Protein AF-A0A0B7IXA0-F1 (afdb_monomer_lite)

Organism: NCBI:txid109232

pLDDT: mean 70.52, std 13.11, range [35.78, 89.5]

Secondary structure (DSSP, 8-state):
-HHHHHHHHHHHHHHT--THHHHHHHHHHHHHHHHHHHHHHHHHHHH-HHHHHHHHHHHHHHHHHHHHHHHHTT---HHHHHHHHHHHHHHHHHHHHHHHHHHHHH-TT-HHHHHHHHH--

Foldseek 3Di:
DVVLLCVVVVLCVVQVDDPVVSVVLVVVLVVLLVVVLVCLVVCCVPVNLVVLLVVLVVLCVQLVVLVVVCVVVVPSDSVSNSVSSSSNSSSVNSCCVVVVVVVVVVDVPCNVPVVVVVVVD

Sequence (121 aa):
MVFIGIAPILYMQDLGVTLEYFGLYQGAMAALFSIMSFSSGYCFKKFGIRNCFYFGVIFIILFLLGNNILVVYNINNPLTITIVTLLLSLGVIYPINILWPLLLEAIPDGKASYDCYFYFG

Radius of gyration: 16.59 Å; chains: 1; bounding box: 40×30×46 Å

Structure (mmCIF, N/CA/C/O backbone):
data_AF-A0A0B7IXA0-F1
#
_entry.id   AF-A0A0B7IXA0-F1
#
loop_
_atom_site.group_PDB
_atom_site.id
_atom_site.type_symbol
_atom_site.label_atom_id
_atom_site.label_alt_id
_atom_site.label_comp_id
_atom_site.label_asym_id
_atom_site.label_entity_id
_atom_site.label_seq_id
_atom_site.pdbx_PDB_ins_code
_atom_site.Cartn_x
_atom_site.Cartn_y
_atom_site.Cartn_z
_atom_site.occupancy
_atom_site.B_iso_or_equiv
_atom_site.auth_seq_id
_atom_site.auth_comp_id
_atom_site.auth_asym_id
_atom_site.auth_atom_id
_atom_site.pdbx_PDB_model_num
ATOM 1 N N . MET A 1 1 ? -11.269 7.178 -9.134 1.00 44.75 1 MET A N 1
ATOM 2 C CA . MET A 1 1 ? -10.865 7.077 -7.707 1.00 44.75 1 MET A CA 1
ATOM 3 C C . MET A 1 1 ? -11.982 7.421 -6.715 1.00 44.75 1 MET A C 1
ATOM 5 O O . MET A 1 1 ? -11.782 7.276 -5.519 1.00 44.75 1 MET A O 1
ATOM 9 N N . VAL A 1 2 ? -13.176 7.796 -7.187 1.00 41.78 2 VAL A N 1
ATOM 10 C CA . VAL A 1 2 ? -14.306 8.192 -6.333 1.00 41.78 2 VAL A CA 1
ATOM 11 C C . VAL A 1 2 ? -14.856 7.017 -5.501 1.00 41.78 2 VAL A C 1
ATOM 13 O O . VAL A 1 2 ? -15.061 7.160 -4.305 1.00 41.78 2 VAL A O 1
ATOM 16 N N . PHE A 1 3 ? -14.974 5.810 -6.065 1.00 43.72 3 PHE A N 1
ATOM 17 C CA . PHE A 1 3 ? -15.565 4.655 -5.365 1.00 43.72 3 PHE A CA 1
ATOM 18 C C . PHE A 1 3 ? -14.751 4.158 -4.151 1.00 43.72 3 PHE A C 1
ATOM 20 O O . PHE A 1 3 ? -15.311 3.861 -3.101 1.00 43.72 3 PHE A O 1
ATOM 27 N N . ILE A 1 4 ? -13.419 4.136 -4.264 1.00 51.81 4 ILE A N 1
ATOM 28 C CA . ILE A 1 4 ? -12.505 3.770 -3.164 1.00 51.81 4 ILE A CA 1
ATOM 29 C C . ILE A 1 4 ? -12.520 4.833 -2.057 1.00 51.81 4 ILE A C 1
ATOM 31 O O . ILE A 1 4 ? -12.370 4.500 -0.888 1.00 51.81 4 ILE A O 1
ATOM 35 N N . GLY A 1 5 ? -12.741 6.103 -2.414 1.00 51.19 5 GLY A N 1
ATOM 36 C CA . GLY A 1 5 ? -12.896 7.195 -1.452 1.00 51.19 5 GLY A CA 1
ATOM 37 C C . GLY A 1 5 ? -14.264 7.224 -0.764 1.00 51.19 5 GLY A C 1
ATOM 38 O O . GLY A 1 5 ? -14.341 7.656 0.382 1.00 51.19 5 GLY A O 1
ATOM 39 N N . ILE A 1 6 ? -15.322 6.741 -1.429 1.00 55.12 6 ILE A N 1
ATOM 40 C CA . ILE A 1 6 ? -16.687 6.681 -0.877 1.00 55.12 6 ILE A CA 1
ATOM 41 C C . ILE A 1 6 ? -16.893 5.451 0.011 1.00 55.12 6 ILE A C 1
ATOM 43 O O . ILE A 1 6 ? -17.649 5.536 0.974 1.00 55.12 6 ILE A O 1
ATOM 47 N N . ALA A 1 7 ? -16.224 4.325 -0.254 1.00 59.12 7 ALA A N 1
ATOM 48 C CA . ALA A 1 7 ? -16.393 3.116 0.555 1.00 59.12 7 ALA A CA 1
ATOM 49 C C . ALA A 1 7 ? -16.164 3.361 2.068 1.00 59.12 7 ALA A C 1
ATOM 51 O O . ALA A 1 7 ? -17.030 2.986 2.856 1.00 59.12 7 ALA A O 1
ATOM 52 N N . PRO A 1 8 ? -15.110 4.081 2.505 1.00 54.34 8 PRO A N 1
ATOM 53 C CA . PRO A 1 8 ? -14.959 4.477 3.904 1.00 54.34 8 PRO A CA 1
ATOM 54 C C . PRO A 1 8 ? -16.072 5.403 4.418 1.00 54.34 8 PRO A C 1
ATOM 56 O O . PRO A 1 8 ? -16.426 5.306 5.586 1.00 54.34 8 PRO A O 1
ATOM 59 N N . ILE A 1 9 ? -16.639 6.281 3.576 1.00 55.00 9 ILE A N 1
ATOM 60 C CA . ILE A 1 9 ? -17.727 7.209 3.952 1.00 55.00 9 ILE A CA 1
ATOM 61 C C . ILE A 1 9 ? -19.018 6.441 4.233 1.00 55.00 9 ILE A C 1
ATOM 63 O O . ILE A 1 9 ? -19.687 6.709 5.229 1.00 55.00 9 ILE A O 1
ATOM 67 N N . LEU A 1 10 ? -19.347 5.476 3.371 1.00 52.66 10 LEU A N 1
ATOM 68 C CA . LEU A 1 10 ? -20.525 4.629 3.536 1.00 52.66 10 LEU A CA 1
ATOM 69 C C . LEU A 1 10 ? -20.404 3.782 4.814 1.00 52.66 10 LEU A C 1
ATOM 71 O O . LEU A 1 10 ? -21.348 3.709 5.591 1.00 52.66 10 LEU A O 1
ATOM 75 N N . TYR A 1 11 ? -19.206 3.250 5.090 1.00 55.88 11 TYR A N 1
ATOM 76 C CA . TYR A 1 11 ? -18.911 2.566 6.353 1.00 55.88 11 TYR A CA 1
ATOM 77 C C . TYR A 1 11 ? -18.972 3.505 7.568 1.00 55.88 11 TYR A C 1
ATOM 79 O O . TYR A 1 11 ? -19.478 3.111 8.611 1.00 55.88 11 TYR A O 1
ATOM 87 N N . MET A 1 12 ? -18.503 4.753 7.459 1.00 54.94 12 MET A N 1
ATOM 88 C CA . MET A 1 12 ? -18.563 5.735 8.552 1.00 54.94 12 MET A CA 1
ATOM 89 C C . MET A 1 12 ? -19.990 6.169 8.905 1.00 54.94 12 MET A C 1
ATOM 91 O O . MET A 1 12 ? -20.252 6.431 10.079 1.00 54.94 12 MET A O 1
ATOM 95 N N . GLN A 1 13 ? -20.902 6.232 7.929 1.00 53.28 13 GLN A N 1
ATOM 96 C CA . GLN A 1 13 ? -22.316 6.532 8.182 1.00 53.28 13 GLN A CA 1
ATOM 97 C C . GLN A 1 13 ? -23.015 5.414 8.963 1.00 53.28 13 GLN A C 1
ATOM 99 O O . GLN A 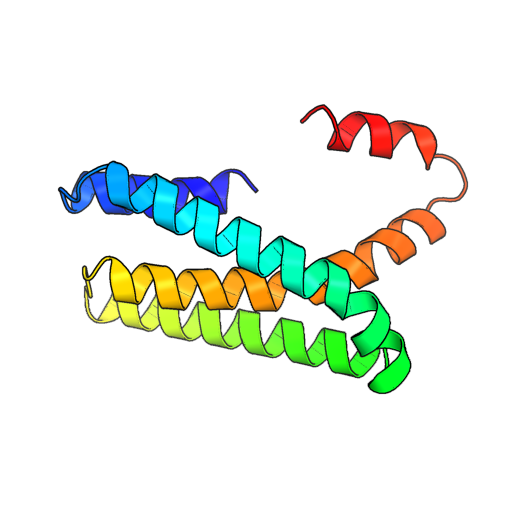1 13 ? -23.784 5.723 9.869 1.00 53.28 13 GLN A O 1
ATOM 104 N N . ASP A 1 14 ? -22.699 4.147 8.678 1.00 54.34 14 ASP A N 1
ATOM 105 C CA . ASP A 1 14 ? -23.195 3.006 9.463 1.00 54.34 14 ASP A CA 1
ATOM 106 C C . ASP A 1 14 ? -22.517 2.889 10.845 1.00 54.34 14 ASP A C 1
ATOM 108 O O . ASP A 1 14 ? -23.087 2.311 11.769 1.00 54.34 14 ASP A O 1
ATOM 112 N N . LEU A 1 15 ? -21.313 3.457 11.013 1.00 53.84 15 LEU A N 1
ATOM 113 C CA . LEU A 1 15 ? -20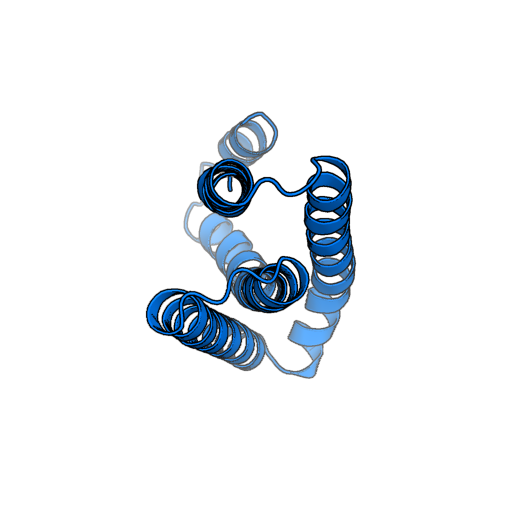.484 3.298 12.217 1.00 53.84 15 LEU A CA 1
ATOM 114 C C . LEU A 1 15 ? -20.467 4.473 13.200 1.00 53.84 15 LEU A C 1
ATOM 116 O O . LEU A 1 15 ? -19.900 4.346 14.286 1.00 53.84 15 LEU A O 1
ATOM 120 N N . GLY A 1 16 ? -21.068 5.611 12.852 1.00 53.62 16 GLY A N 1
ATOM 121 C CA . GLY A 1 16 ? -21.171 6.772 13.746 1.00 53.62 16 GLY A CA 1
ATOM 122 C C . GLY A 1 16 ? -19.831 7.435 14.099 1.00 53.62 16 GLY A C 1
ATOM 123 O O . GLY A 1 16 ? -19.733 8.114 15.120 1.00 53.62 16 GLY A O 1
ATOM 124 N N . VAL A 1 17 ? -18.788 7.237 13.284 1.00 54.47 17 VAL A N 1
ATOM 125 C CA . VAL A 1 17 ? -17.444 7.792 13.526 1.00 54.47 17 VAL A CA 1
ATOM 126 C C . VAL A 1 17 ? -17.358 9.236 13.024 1.00 54.47 17 VAL A C 1
ATOM 128 O O . VAL A 1 17 ? -17.871 9.577 11.960 1.00 54.47 17 VAL A O 1
ATOM 131 N N . THR A 1 18 ? -16.686 10.099 13.786 1.00 55.12 18 THR A N 1
ATOM 132 C CA . THR A 1 18 ? -16.550 11.535 13.517 1.00 55.12 18 THR A CA 1
ATOM 133 C C . THR A 1 18 ? -15.826 11.822 12.1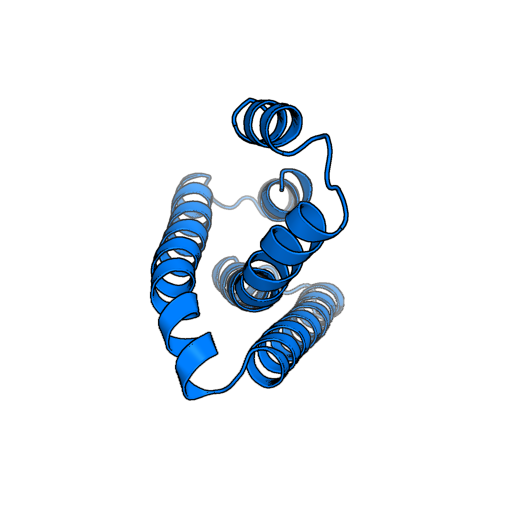94 1.00 55.12 18 THR A C 1
ATOM 135 O O . THR A 1 18 ? -14.732 11.312 11.946 1.00 55.12 18 THR A O 1
ATOM 138 N N . LEU A 1 19 ? -16.406 12.715 11.382 1.00 55.34 19 LEU A N 1
ATOM 139 C CA . LEU A 1 19 ? -15.938 13.144 10.050 1.00 55.34 19 LEU A CA 1
ATOM 140 C C . LEU A 1 19 ? -14.475 13.642 10.018 1.00 55.34 19 LEU A C 1
ATOM 142 O O . LEU A 1 19 ? -13.821 13.606 8.981 1.00 55.34 19 LEU A O 1
ATOM 146 N N . GLU A 1 20 ? -13.938 14.079 11.156 1.00 58.72 20 GLU A N 1
ATOM 147 C CA . GLU A 1 20 ? -12.560 14.566 11.302 1.00 58.72 20 GLU A CA 1
ATOM 148 C C . GLU A 1 20 ? -11.510 13.491 10.963 1.00 58.72 20 GLU A C 1
ATOM 150 O O . GLU A 1 20 ? -10.497 13.774 10.319 1.00 58.72 20 GLU A O 1
ATOM 155 N N . TYR A 1 21 ? -11.791 12.227 11.294 1.00 64.19 21 TYR A N 1
ATOM 156 C CA . TYR A 1 21 ? -10.896 11.114 10.977 1.00 64.19 21 TYR A CA 1
ATOM 157 C C . TYR A 1 21 ? -10.834 10.826 9.474 1.00 64.19 21 TYR A C 1
ATOM 159 O O . TYR A 1 21 ? -9.787 10.430 8.968 1.00 64.19 21 TYR A O 1
ATOM 167 N N . PHE A 1 22 ? -11.912 11.094 8.733 1.00 63.91 22 PHE A N 1
ATOM 168 C CA . PHE A 1 22 ? -11.965 10.877 7.288 1.00 63.91 22 PHE A CA 1
ATOM 169 C C . PHE A 1 22 ? -10.942 11.731 6.530 1.00 63.91 22 PHE A C 1
ATOM 171 O O . PHE A 1 22 ? -10.208 11.217 5.682 1.00 63.91 22 PHE A O 1
ATOM 178 N N . GLY A 1 23 ? -10.852 13.020 6.875 1.00 66.31 23 GLY A N 1
ATOM 179 C CA . GLY A 1 23 ? -9.868 13.931 6.287 1.00 66.31 23 GLY A CA 1
ATOM 180 C C . GLY A 1 23 ? -8.434 13.502 6.600 1.00 66.31 23 GLY A C 1
ATOM 181 O O . GLY A 1 23 ? -7.571 13.528 5.723 1.00 66.31 23 GLY A O 1
ATOM 182 N N . LEU A 1 24 ? -8.193 13.016 7.821 1.00 71.38 24 LEU A N 1
ATOM 183 C CA . LEU A 1 24 ? -6.888 12.503 8.235 1.00 71.38 24 LEU A CA 1
ATOM 184 C C . LEU A 1 24 ? -6.510 11.221 7.471 1.00 71.38 24 LEU A C 1
ATOM 186 O O . LEU A 1 24 ? -5.357 11.058 7.073 1.00 71.38 24 LEU A O 1
ATOM 190 N N . TYR A 1 25 ? -7.478 10.350 7.180 1.00 71.62 25 TYR A N 1
ATOM 191 C CA . TYR A 1 25 ? -7.267 9.132 6.391 1.00 71.62 25 TYR A CA 1
ATOM 192 C C . TYR A 1 25 ? -7.006 9.410 4.913 1.00 71.62 25 TYR A C 1
ATOM 194 O O . TYR A 1 25 ? -6.060 8.857 4.346 1.00 71.62 25 TYR A O 1
ATOM 202 N N . GLN A 1 26 ? -7.798 10.283 4.287 1.00 70.25 26 GLN A N 1
ATOM 203 C CA . GLN A 1 26 ? -7.553 10.701 2.906 1.00 70.25 26 GLN A CA 1
ATOM 204 C C . GLN A 1 26 ? -6.222 11.447 2.774 1.00 70.25 26 GLN A C 1
ATOM 206 O O . GLN A 1 26 ? -5.464 11.183 1.841 1.00 70.25 26 GLN A O 1
ATOM 211 N N . GLY A 1 27 ? -5.892 12.306 3.743 1.00 75.69 27 GLY A N 1
ATOM 212 C CA . GLY A 1 27 ? -4.607 12.997 3.812 1.00 75.69 27 GLY A CA 1
ATOM 213 C C . GLY A 1 27 ? -3.426 12.035 3.963 1.00 75.69 27 GLY A C 1
ATOM 214 O O . GLY A 1 27 ? -2.447 12.156 3.230 1.00 75.69 27 GLY A O 1
ATOM 215 N N . ALA A 1 28 ? -3.523 11.034 4.843 1.00 79.12 28 ALA A N 1
ATOM 216 C CA . ALA A 1 28 ? -2.485 10.015 5.012 1.00 79.12 28 ALA A CA 1
ATOM 217 C C . ALA A 1 28 ? -2.305 9.156 3.749 1.00 79.12 28 ALA A C 1
ATOM 219 O O . ALA A 1 28 ? -1.171 8.888 3.345 1.00 79.12 28 ALA A O 1
ATOM 220 N N . MET A 1 29 ? -3.405 8.775 3.088 1.00 76.25 29 MET A N 1
ATOM 221 C CA . MET A 1 29 ? -3.368 8.087 1.794 1.00 76.25 29 MET A CA 1
ATOM 222 C C . MET A 1 29 ? -2.681 8.935 0.722 1.00 76.25 29 MET A C 1
ATOM 224 O O . MET A 1 29 ? -1.818 8.417 0.016 1.00 76.25 29 MET A O 1
ATOM 228 N N . ALA A 1 30 ? -3.022 10.223 0.623 1.00 77.69 30 ALA A N 1
ATOM 229 C CA . ALA A 1 30 ? -2.425 11.151 -0.334 1.00 77.69 30 ALA A CA 1
ATOM 230 C C . ALA A 1 30 ? -0.936 11.411 -0.047 1.00 77.69 30 ALA A C 1
ATOM 232 O O . ALA A 1 30 ? -0.126 11.448 -0.973 1.00 77.69 30 ALA A O 1
ATOM 233 N N . ALA A 1 31 ? -0.552 11.532 1.226 1.00 81.75 31 ALA A N 1
ATOM 234 C CA . ALA A 1 31 ? 0.839 11.697 1.636 1.00 81.75 31 ALA A CA 1
ATOM 235 C C . ALA A 1 31 ? 1.678 10.459 1.286 1.00 81.75 31 ALA A C 1
ATOM 237 O O . ALA A 1 31 ? 2.730 10.589 0.658 1.00 81.75 31 ALA A O 1
ATOM 238 N N . LEU A 1 32 ? 1.190 9.258 1.618 1.00 81.56 32 LEU A N 1
ATOM 239 C CA . LEU A 1 32 ? 1.839 8.001 1.234 1.00 81.56 32 LEU A CA 1
ATOM 240 C C . LEU A 1 32 ? 1.921 7.854 -0.284 1.00 81.56 32 LEU A C 1
ATOM 242 O O . LEU A 1 32 ? 2.973 7.484 -0.803 1.00 81.56 32 LEU A O 1
ATOM 246 N N . PHE A 1 33 ? 0.848 8.203 -0.993 1.00 78.44 33 PHE A N 1
ATOM 247 C CA . PHE A 1 33 ? 0.824 8.188 -2.449 1.00 78.44 33 PHE A CA 1
ATOM 248 C C . PHE A 1 33 ? 1.894 9.109 -3.043 1.00 78.44 33 PHE A C 1
ATOM 250 O O . PHE A 1 33 ? 2.667 8.683 -3.898 1.00 78.44 33 PHE A O 1
ATOM 257 N N . SER A 1 34 ? 1.995 10.343 -2.549 1.00 79.25 34 SER A N 1
ATOM 258 C CA . SER A 1 34 ? 2.971 11.332 -3.011 1.00 79.25 34 SER A CA 1
ATOM 259 C C . SER A 1 34 ? 4.417 10.890 -2.751 1.00 79.25 34 SER A C 1
ATOM 261 O O . SER A 1 34 ? 5.233 10.860 -3.676 1.00 79.25 34 SER A O 1
ATOM 263 N N . ILE A 1 35 ? 4.725 10.452 -1.523 1.00 82.94 35 ILE A N 1
ATOM 264 C CA . ILE A 1 35 ? 6.065 9.972 -1.143 1.00 82.94 35 ILE A CA 1
ATOM 265 C C . ILE A 1 35 ? 6.470 8.779 -2.010 1.00 82.94 35 ILE A C 1
ATOM 267 O O . ILE A 1 35 ? 7.584 8.730 -2.542 1.00 82.94 35 ILE A O 1
ATOM 271 N N . MET A 1 36 ? 5.568 7.812 -2.170 1.00 77.25 36 MET A N 1
ATOM 272 C CA . MET A 1 36 ? 5.893 6.596 -2.898 1.00 77.25 36 MET A CA 1
ATOM 273 C C . MET A 1 36 ? 5.935 6.819 -4.405 1.00 77.25 36 MET A C 1
ATOM 275 O O . MET A 1 36 ? 6.777 6.219 -5.068 1.00 77.25 36 MET A O 1
ATOM 279 N N . SER A 1 37 ? 5.110 7.717 -4.947 1.00 77.62 37 SER A N 1
ATOM 280 C CA . SER A 1 37 ? 5.187 8.111 -6.355 1.00 77.62 37 SER A CA 1
ATOM 281 C C . SER A 1 37 ? 6.532 8.775 -6.661 1.00 77.62 37 SER A C 1
ATOM 283 O O . SER A 1 37 ? 7.197 8.386 -7.623 1.00 77.62 37 SER A O 1
ATOM 285 N N . PHE A 1 38 ? 7.021 9.655 -5.779 1.00 81.06 38 PHE A N 1
ATOM 286 C CA . PHE A 1 38 ? 8.355 10.248 -5.912 1.00 81.06 38 PHE A CA 1
ATOM 287 C C . PHE A 1 38 ? 9.479 9.197 -5.829 1.00 81.06 38 PHE A C 1
ATOM 289 O O . PHE A 1 38 ? 10.426 9.215 -6.615 1.00 81.06 38 PHE A O 1
ATOM 296 N N . SER A 1 39 ? 9.349 8.225 -4.919 1.00 79.81 39 SER A N 1
ATOM 297 C CA . SER A 1 39 ? 10.311 7.123 -4.755 1.00 79.81 39 SER A CA 1
ATOM 298 C C . SER A 1 39 ? 10.230 6.065 -5.872 1.00 79.81 39 SER A C 1
ATOM 300 O O . SER A 1 39 ? 11.204 5.360 -6.152 1.00 79.81 39 SER A O 1
ATOM 302 N N . SER A 1 40 ? 9.090 5.962 -6.563 1.00 72.50 40 SER A N 1
ATOM 303 C CA . SER A 1 40 ? 8.822 4.907 -7.549 1.00 72.50 40 SER A CA 1
ATOM 304 C C . SER A 1 40 ? 9.815 4.916 -8.713 1.00 72.50 40 SER A C 1
ATOM 306 O O . SER A 1 40 ? 10.314 3.856 -9.087 1.00 72.50 40 SER A O 1
ATOM 308 N N . GLY A 1 41 ? 10.202 6.098 -9.210 1.00 73.94 41 GLY A N 1
ATOM 309 C CA . GLY A 1 41 ? 11.192 6.237 -10.282 1.00 73.94 41 GLY A CA 1
ATOM 310 C C . GLY A 1 41 ? 12.569 5.683 -9.895 1.00 73.94 41 GLY A C 1
ATOM 311 O O . GLY A 1 41 ? 13.228 5.018 -10.698 1.00 73.94 41 GLY A O 1
ATOM 312 N N . TYR A 1 42 ? 12.982 5.875 -8.637 1.00 78.81 42 TYR A N 1
ATOM 313 C CA . TYR A 1 42 ? 14.214 5.287 -8.106 1.00 78.81 42 TYR A CA 1
ATOM 314 C C . TYR A 1 42 ? 14.083 3.767 -7.931 1.00 78.81 42 TYR A C 1
ATOM 316 O O . TYR A 1 42 ? 14.980 3.013 -8.323 1.00 78.81 42 TYR A O 1
ATOM 324 N N . CYS A 1 43 ? 12.945 3.300 -7.408 1.00 75.69 43 CYS A N 1
ATOM 325 C CA . CYS A 1 43 ? 12.642 1.874 -7.277 1.00 75.69 43 CYS A CA 1
ATOM 326 C C . CYS A 1 43 ? 12.668 1.146 -8.627 1.00 75.69 43 CYS A C 1
ATOM 328 O O . CYS A 1 43 ? 13.278 0.081 -8.715 1.00 75.69 43 CYS A O 1
ATOM 330 N N . PHE A 1 44 ? 12.097 1.722 -9.687 1.00 78.06 44 PHE A N 1
ATOM 331 C CA . PHE A 1 44 ? 12.103 1.114 -11.021 1.00 78.06 44 PHE A CA 1
ATOM 332 C C . PHE A 1 44 ? 13.514 0.936 -11.574 1.00 78.06 44 PHE A C 1
ATOM 334 O O . PHE A 1 44 ? 13.820 -0.115 -12.138 1.00 78.06 44 PHE A O 1
ATOM 341 N N . LYS A 1 45 ? 14.393 1.923 -11.362 1.00 75.56 45 LYS A N 1
ATOM 342 C CA . LYS A 1 45 ? 15.786 1.867 -11.823 1.00 75.56 45 LYS A CA 1
ATOM 343 C C . LYS A 1 45 ? 16.625 0.850 -11.042 1.00 75.56 45 LYS A C 1
ATOM 345 O O . LYS A 1 45 ? 17.533 0.255 -11.613 1.00 75.56 45 LYS A O 1
ATOM 350 N N . LYS A 1 46 ? 16.332 0.648 -9.751 1.00 81.38 46 LYS A N 1
ATOM 351 C CA . LYS A 1 46 ? 17.107 -0.237 -8.862 1.00 81.38 46 LYS A CA 1
ATOM 352 C C . LYS A 1 46 ? 16.612 -1.687 -8.838 1.00 81.38 46 LYS A C 1
ATOM 354 O O . LYS A 1 46 ? 17.433 -2.597 -8.816 1.00 81.38 46 LYS A O 1
ATOM 359 N N . PHE A 1 47 ? 15.298 -1.906 -8.825 1.00 76.62 47 PHE A N 1
ATOM 360 C CA . PHE A 1 47 ? 14.683 -3.234 -8.680 1.00 76.62 47 PHE A CA 1
ATOM 361 C C . PHE A 1 47 ? 14.100 -3.790 -9.982 1.00 76.62 47 PHE A C 1
ATOM 363 O O . PHE A 1 47 ? 13.806 -4.983 -10.053 1.00 76.62 47 PHE A O 1
ATOM 370 N N . GLY A 1 48 ? 13.956 -2.954 -11.013 1.00 80.38 48 GLY A N 1
ATOM 371 C CA . GLY A 1 48 ? 13.326 -3.320 -12.273 1.00 80.38 48 GLY A CA 1
ATOM 372 C C . GLY A 1 48 ? 11.799 -3.214 -12.224 1.00 80.38 48 GLY A C 1
ATOM 373 O O . GLY A 1 48 ? 11.146 -3.528 -11.228 1.00 80.38 48 GLY A O 1
ATOM 374 N N . ILE A 1 49 ? 11.223 -2.806 -13.354 1.00 77.38 49 ILE A N 1
ATOM 375 C CA . ILE A 1 49 ? 9.785 -2.550 -13.536 1.00 77.38 49 ILE A CA 1
ATOM 376 C C . ILE A 1 49 ? 8.931 -3.774 -13.163 1.00 77.38 49 ILE A C 1
ATOM 378 O O . ILE A 1 49 ? 7.949 -3.648 -12.435 1.00 77.38 49 ILE A O 1
ATOM 382 N N . ARG A 1 50 ? 9.334 -4.977 -13.602 1.00 78.19 50 ARG A N 1
ATOM 383 C CA . ARG A 1 50 ? 8.609 -6.231 -13.323 1.00 78.19 50 ARG A CA 1
ATOM 384 C C . ARG A 1 50 ? 8.476 -6.518 -11.826 1.00 78.19 50 ARG A C 1
ATOM 386 O O . ARG A 1 50 ? 7.395 -6.886 -11.382 1.00 78.19 50 ARG A O 1
ATOM 393 N N . ASN A 1 51 ? 9.541 -6.332 -11.049 1.00 81.69 51 ASN A N 1
ATOM 394 C CA . ASN A 1 51 ? 9.521 -6.625 -9.615 1.00 81.69 51 ASN A CA 1
ATOM 395 C C . ASN A 1 51 ? 8.653 -5.621 -8.851 1.00 81.69 51 ASN A C 1
ATOM 397 O O . ASN A 1 51 ? 7.895 -6.020 -7.971 1.00 81.69 51 ASN A O 1
ATOM 401 N N . CYS A 1 52 ? 8.695 -4.339 -9.226 1.00 81.12 52 CYS A N 1
ATOM 402 C CA . CYS A 1 52 ? 7.804 -3.328 -8.657 1.00 81.12 52 CYS A CA 1
ATOM 403 C C . CYS A 1 52 ? 6.331 -3.586 -9.004 1.00 81.12 52 CYS A C 1
ATOM 405 O O . CYS A 1 52 ? 5.463 -3.378 -8.158 1.00 81.12 52 CYS A O 1
ATOM 407 N N . PHE A 1 53 ? 6.042 -4.090 -10.208 1.00 80.88 53 PHE A N 1
ATOM 408 C CA . PHE A 1 53 ? 4.689 -4.504 -10.580 1.00 80.88 53 PHE A CA 1
ATOM 409 C C . PHE A 1 53 ? 4.190 -5.664 -9.709 1.00 80.88 53 PHE A C 1
ATOM 411 O O . PHE A 1 53 ? 3.121 -5.559 -9.112 1.00 80.88 53 PHE A O 1
ATOM 418 N N . TYR A 1 54 ? 4.979 -6.737 -9.566 1.00 84.31 54 TYR A N 1
ATOM 419 C CA . TYR A 1 54 ? 4.619 -7.861 -8.692 1.00 84.31 54 TYR A CA 1
ATOM 420 C C . TYR A 1 54 ? 4.457 -7.434 -7.233 1.00 84.31 54 TYR A C 1
ATOM 422 O O . TYR A 1 54 ? 3.521 -7.879 -6.574 1.00 84.31 54 TYR A O 1
ATOM 430 N N . PHE A 1 55 ? 5.317 -6.539 -6.742 1.00 85.69 55 PHE A N 1
ATOM 431 C CA . PHE A 1 55 ? 5.186 -5.966 -5.405 1.00 85.69 55 PHE A CA 1
ATOM 432 C C . PHE A 1 55 ? 3.838 -5.254 -5.238 1.00 85.69 55 PHE A C 1
ATOM 434 O O . PHE A 1 55 ? 3.105 -5.555 -4.301 1.00 85.69 55 PHE A O 1
ATOM 441 N N . GLY A 1 56 ? 3.456 -4.392 -6.185 1.00 84.50 56 GLY A N 1
ATOM 442 C CA . GLY A 1 56 ? 2.149 -3.732 -6.166 1.00 84.50 56 GLY A CA 1
ATOM 443 C C . GLY A 1 56 ? 0.981 -4.725 -6.154 1.00 84.50 56 GLY A C 1
ATOM 444 O O . GLY A 1 56 ? 0.091 -4.639 -5.308 1.00 84.50 56 GLY A O 1
ATOM 445 N N . VAL A 1 57 ? 1.026 -5.738 -7.024 1.00 85.00 57 VAL A N 1
ATOM 446 C CA . VAL A 1 57 ? -0.006 -6.787 -7.098 1.00 85.00 57 VAL A CA 1
ATOM 447 C C . VAL A 1 57 ? -0.128 -7.568 -5.784 1.00 85.00 57 VAL A C 1
ATOM 449 O O . VAL A 1 57 ? -1.244 -7.810 -5.328 1.00 85.00 57 VAL A O 1
ATOM 452 N N . ILE A 1 58 ? 0.985 -7.915 -5.131 1.00 89.50 58 ILE A N 1
ATOM 453 C CA . ILE A 1 58 ? 0.971 -8.593 -3.823 1.00 89.50 58 ILE A CA 1
ATOM 454 C C . ILE A 1 58 ? 0.265 -7.731 -2.769 1.00 89.50 58 ILE A C 1
ATOM 456 O O . ILE A 1 58 ? -0.559 -8.244 -2.013 1.00 89.50 58 ILE A O 1
ATOM 460 N N . PHE A 1 59 ? 0.531 -6.424 -2.739 1.00 86.12 59 PHE A N 1
ATOM 461 C CA . PHE A 1 59 ? -0.129 -5.507 -1.805 1.00 86.12 59 PHE A CA 1
ATOM 462 C C . PHE A 1 59 ? -1.632 -5.366 -2.076 1.00 86.12 59 PHE A C 1
ATOM 464 O O . PHE A 1 59 ? -2.412 -5.303 -1.127 1.00 86.12 59 PHE A O 1
ATOM 471 N N . ILE A 1 60 ? -2.060 -5.404 -3.342 1.00 84.88 60 ILE A N 1
ATOM 472 C CA . ILE A 1 60 ? -3.489 -5.439 -3.701 1.00 84.88 60 ILE A CA 1
ATOM 473 C C . ILE A 1 60 ? -4.145 -6.737 -3.210 1.00 84.88 60 ILE A C 1
ATOM 475 O O . ILE A 1 60 ? -5.248 -6.703 -2.664 1.00 84.88 60 ILE A O 1
ATOM 479 N N . ILE A 1 61 ? -3.474 -7.881 -3.360 1.00 87.56 61 ILE A N 1
ATOM 480 C CA . ILE A 1 61 ? -3.981 -9.168 -2.860 1.00 87.56 61 ILE A CA 1
ATOM 481 C C . ILE A 1 61 ? -4.093 -9.140 -1.330 1.00 87.56 61 ILE A C 1
ATOM 483 O O . ILE A 1 61 ? -5.118 -9.543 -0.782 1.00 87.56 61 ILE A O 1
ATOM 487 N N . LEU A 1 62 ? -3.079 -8.615 -0.635 1.00 87.75 62 LEU A N 1
ATOM 488 C CA . LEU A 1 62 ? -3.108 -8.443 0.821 1.00 87.75 62 LEU A CA 1
ATOM 489 C C . LEU A 1 62 ? -4.238 -7.512 1.269 1.00 87.75 62 LEU A C 1
ATOM 491 O O . LEU A 1 62 ? -4.913 -7.813 2.251 1.00 87.75 62 LEU A O 1
ATOM 495 N N . PHE A 1 63 ? -4.487 -6.427 0.534 1.00 85.62 63 PHE A N 1
ATOM 496 C CA . PHE A 1 63 ? -5.635 -5.557 0.774 1.00 85.62 63 PHE A CA 1
ATOM 497 C C . PHE A 1 63 ? -6.958 -6.318 0.646 1.00 85.62 63 PHE A C 1
ATOM 499 O O . PHE A 1 63 ? -7.794 -6.230 1.542 1.00 85.62 63 PHE A O 1
ATOM 506 N N . LEU A 1 64 ? -7.146 -7.094 -0.426 1.00 83.94 64 LEU A N 1
ATOM 507 C CA . LEU A 1 64 ? -8.368 -7.877 -0.624 1.00 83.94 64 LEU A CA 1
ATOM 508 C C . LEU A 1 64 ? -8.577 -8.883 0.510 1.00 83.94 64 LEU A C 1
ATOM 510 O O . LEU A 1 64 ? -9.691 -8.996 1.020 1.00 83.94 64 LEU A O 1
ATOM 514 N N . LEU A 1 65 ? -7.523 -9.576 0.943 1.00 88.50 65 LEU A N 1
ATOM 515 C CA . LEU A 1 65 ? -7.595 -10.495 2.080 1.00 88.50 65 LEU A CA 1
ATOM 516 C C . LEU A 1 65 ? -7.946 -9.757 3.379 1.00 88.50 65 LEU A C 1
ATOM 518 O O . LEU A 1 65 ? -8.873 -10.164 4.077 1.00 88.50 65 LEU A O 1
ATOM 522 N N . GLY A 1 66 ? -7.269 -8.643 3.672 1.00 83.38 66 GLY A N 1
ATOM 523 C CA . GLY A 1 66 ? -7.536 -7.820 4.853 1.00 83.38 66 GLY A CA 1
ATOM 524 C C . GLY A 1 66 ? -8.962 -7.268 4.873 1.00 83.38 66 GLY A C 1
ATOM 525 O O . GLY A 1 66 ? -9.630 -7.324 5.902 1.00 83.38 66 GLY A O 1
ATOM 526 N N . ASN A 1 67 ? -9.463 -6.815 3.725 1.00 78.94 67 ASN A N 1
ATOM 527 C CA . ASN A 1 67 ? -10.829 -6.323 3.584 1.00 78.94 67 ASN A CA 1
ATOM 528 C C . ASN A 1 67 ? -11.861 -7.439 3.802 1.00 78.94 67 ASN A C 1
ATOM 530 O O . ASN A 1 67 ? -12.831 -7.242 4.525 1.00 78.94 67 ASN A O 1
ATOM 534 N N . ASN A 1 68 ? -11.639 -8.632 3.239 1.00 79.31 68 ASN A N 1
ATOM 535 C CA . ASN A 1 68 ? -12.518 -9.779 3.487 1.00 79.31 68 ASN A CA 1
ATOM 536 C C . ASN A 1 68 ? -12.542 -10.168 4.973 1.00 79.31 68 ASN A C 1
ATOM 538 O O . ASN A 1 68 ? -13.611 -10.440 5.507 1.00 79.31 68 ASN A O 1
ATOM 542 N N . ILE A 1 69 ? -11.396 -10.140 5.660 1.00 83.56 69 ILE A N 1
ATOM 543 C CA . ILE A 1 69 ? -11.322 -10.405 7.106 1.00 83.56 69 ILE A CA 1
ATOM 544 C C . ILE A 1 69 ? -12.117 -9.353 7.889 1.00 83.56 69 ILE A C 1
ATOM 546 O O . ILE A 1 69 ? -12.913 -9.718 8.749 1.00 83.56 69 ILE A O 1
ATOM 550 N N . LEU A 1 70 ? -11.956 -8.063 7.577 1.00 78.81 70 LEU A N 1
ATOM 551 C CA . LEU A 1 70 ? -12.721 -6.991 8.227 1.00 78.81 70 LEU A CA 1
ATOM 552 C C . LEU A 1 70 ? -14.233 -7.207 8.091 1.00 78.81 70 LEU A C 1
ATOM 554 O O . LEU A 1 70 ? -14.961 -7.069 9.074 1.00 78.81 70 LEU A O 1
ATOM 558 N N . VAL A 1 71 ? -14.687 -7.602 6.899 1.00 77.56 71 VAL A N 1
ATOM 559 C CA . VAL A 1 71 ? -16.101 -7.879 6.616 1.00 77.56 71 VAL A CA 1
ATOM 560 C C . VAL A 1 71 ? -16.591 -9.121 7.366 1.00 77.56 71 VAL A C 1
ATOM 562 O O . VAL A 1 71 ? -17.624 -9.058 8.031 1.00 77.56 71 VAL A O 1
ATOM 565 N N . VAL A 1 72 ? -15.852 -10.235 7.309 1.00 81.38 72 VAL A N 1
ATOM 566 C CA . VAL A 1 72 ? -16.241 -11.507 7.949 1.00 81.38 72 VAL A CA 1
ATOM 567 C C . VAL A 1 72 ? -16.283 -11.391 9.474 1.00 81.38 72 VAL A C 1
ATOM 569 O O . VAL A 1 72 ? -17.199 -11.917 10.101 1.00 81.38 72 VAL A O 1
ATOM 572 N N . TYR A 1 73 ? -15.325 -10.687 10.077 1.00 80.38 73 TYR A N 1
ATOM 573 C CA . TYR A 1 73 ? -15.262 -10.493 11.529 1.00 80.38 73 TYR A CA 1
ATOM 574 C C . TYR A 1 73 ? -16.040 -9.264 12.017 1.00 80.38 73 TYR A C 1
ATOM 576 O O . TYR A 1 73 ? -16.011 -8.970 13.211 1.00 80.38 73 TYR A O 1
ATOM 584 N N . ASN A 1 74 ? -16.722 -8.547 11.115 1.00 75.19 74 ASN A N 1
ATOM 585 C CA . ASN A 1 74 ? -17.448 -7.309 11.404 1.00 75.19 74 ASN A CA 1
ATOM 586 C C . ASN A 1 74 ? -16.596 -6.310 12.219 1.00 75.19 74 ASN A C 1
ATOM 588 O O . ASN A 1 74 ? -17.055 -5.685 13.178 1.00 75.19 74 ASN A O 1
ATOM 592 N N . ILE A 1 75 ? -15.304 -6.211 11.879 1.00 71.50 75 ILE A N 1
ATOM 593 C CA . ILE A 1 75 ? -14.366 -5.350 12.597 1.00 71.50 75 ILE A CA 1
ATOM 594 C C . ILE A 1 75 ? -14.592 -3.921 12.136 1.00 71.50 75 ILE A C 1
ATOM 596 O O . ILE A 1 75 ? -14.228 -3.506 11.041 1.00 71.50 75 ILE A O 1
ATOM 600 N N . ASN A 1 76 ? -15.143 -3.167 13.063 1.00 69.12 76 ASN A N 1
ATOM 601 C CA . ASN A 1 76 ? -15.639 -1.820 12.874 1.00 69.12 76 ASN A CA 1
ATOM 602 C C . ASN A 1 76 ? -14.676 -0.757 13.420 1.00 69.12 76 ASN A C 1
ATOM 604 O O . ASN A 1 76 ? -15.051 0.381 13.690 1.00 69.12 76 ASN A O 1
ATOM 608 N N . ASN A 1 77 ? -13.411 -1.140 13.618 1.00 71.00 77 ASN A N 1
ATOM 609 C CA . ASN A 1 77 ? -12.392 -0.235 14.119 1.00 71.00 77 ASN A CA 1
ATOM 610 C C . ASN A 1 77 ? -11.850 0.640 12.969 1.00 71.00 77 ASN A C 1
ATOM 612 O O . ASN A 1 77 ? -11.240 0.109 12.031 1.00 71.00 77 ASN A O 1
ATOM 616 N N . PRO A 1 78 ? -12.007 1.974 13.042 1.00 68.25 78 PRO A N 1
ATOM 617 C CA . PRO A 1 78 ? -11.649 2.878 11.950 1.00 68.25 78 PRO A CA 1
ATOM 618 C C . PRO A 1 78 ? -10.138 2.906 11.660 1.00 68.25 78 PRO A C 1
ATOM 620 O O . PRO A 1 78 ? -9.733 3.084 10.508 1.00 68.25 78 PRO A O 1
ATOM 623 N N . LEU A 1 79 ? -9.282 2.641 12.656 1.00 72.25 79 LEU A N 1
ATOM 624 C CA . LEU A 1 79 ? -7.834 2.526 12.447 1.00 72.25 79 LEU A CA 1
ATOM 625 C C . LEU A 1 79 ? -7.480 1.277 11.639 1.00 72.25 79 LEU A C 1
ATOM 627 O O . LEU A 1 79 ? -6.636 1.340 10.746 1.00 72.25 79 LEU A O 1
ATOM 631 N N . THR A 1 80 ? -8.133 0.149 11.919 1.00 74.88 80 THR A N 1
ATOM 632 C CA . THR A 1 80 ? -7.874 -1.110 11.209 1.00 74.88 80 THR A CA 1
ATOM 633 C C . THR A 1 80 ? -8.314 -1.013 9.755 1.00 74.88 80 THR A C 1
ATOM 635 O O . THR A 1 80 ? -7.561 -1.411 8.868 1.00 74.88 80 THR A O 1
ATOM 638 N N . ILE A 1 81 ? -9.481 -0.412 9.504 1.00 75.25 81 ILE A N 1
ATOM 639 C CA . ILE A 1 81 ? -9.956 -0.123 8.146 1.00 75.25 81 ILE A CA 1
ATOM 640 C C . ILE A 1 81 ? -8.921 0.736 7.418 1.00 75.25 81 ILE A C 1
ATOM 642 O O . ILE A 1 81 ? -8.473 0.365 6.342 1.00 75.25 81 ILE A O 1
ATOM 646 N N . THR A 1 82 ? -8.453 1.816 8.045 1.00 75.69 82 THR A N 1
ATOM 647 C CA . THR A 1 82 ? -7.449 2.717 7.459 1.00 75.69 82 THR A CA 1
ATOM 648 C C . THR A 1 82 ? -6.159 2.000 7.090 1.00 75.69 82 THR A C 1
ATOM 650 O O . THR A 1 82 ? -5.666 2.182 5.981 1.00 75.69 82 THR A O 1
ATOM 653 N N . ILE A 1 83 ? -5.614 1.168 7.981 1.00 78.62 83 ILE A N 1
ATOM 654 C CA . ILE A 1 83 ? -4.390 0.402 7.707 1.00 78.62 83 ILE A CA 1
ATOM 655 C C . ILE A 1 83 ? -4.586 -0.504 6.490 1.00 78.62 83 ILE A C 1
ATOM 657 O O . ILE A 1 83 ? -3.711 -0.568 5.627 1.00 78.62 83 ILE A O 1
ATOM 661 N N . VAL A 1 84 ? -5.744 -1.158 6.383 1.00 80.50 84 VAL A N 1
ATOM 662 C CA . VAL A 1 84 ? -6.075 -1.982 5.218 1.00 80.50 84 VAL A CA 1
ATOM 663 C C . VAL A 1 84 ? -6.160 -1.108 3.962 1.00 80.50 84 VAL A C 1
ATOM 665 O O . VAL A 1 84 ? -5.494 -1.410 2.975 1.00 80.50 84 VAL A O 1
ATOM 668 N N . THR A 1 85 ? -6.850 0.032 3.992 1.00 76.69 85 THR A N 1
ATOM 669 C CA . THR A 1 85 ? -6.941 0.945 2.836 1.00 76.69 85 THR A CA 1
ATOM 670 C C . THR A 1 85 ? -5.589 1.552 2.433 1.00 76.69 85 THR A C 1
ATOM 672 O O . THR A 1 85 ? -5.346 1.802 1.252 1.00 76.69 85 THR A O 1
ATOM 675 N N . LEU A 1 86 ? -4.658 1.745 3.372 1.00 80.00 86 LEU A N 1
ATOM 676 C CA . LEU A 1 86 ? -3.291 2.180 3.065 1.00 80.00 86 LEU A CA 1
ATOM 677 C C . LEU A 1 86 ? -2.524 1.135 2.240 1.00 80.00 86 LEU A C 1
ATOM 679 O O . LEU A 1 86 ? -1.764 1.512 1.344 1.00 80.00 86 LEU A O 1
ATOM 683 N N . LEU A 1 87 ? -2.755 -0.162 2.482 1.00 82.00 87 LEU A N 1
ATOM 684 C CA . LEU A 1 87 ? -2.167 -1.239 1.672 1.00 82.00 87 LEU A CA 1
ATOM 685 C C . LEU A 1 87 ? -2.636 -1.167 0.217 1.00 82.00 87 LEU A C 1
ATOM 687 O O . LEU A 1 87 ? -1.836 -1.404 -0.689 1.00 82.00 87 LEU A O 1
ATOM 691 N N . LEU A 1 88 ? -3.894 -0.779 -0.018 1.00 80.62 88 LEU A N 1
ATOM 692 C CA . LEU A 1 88 ? -4.401 -0.540 -1.370 1.00 80.62 88 LEU A CA 1
ATOM 693 C C . LEU A 1 88 ? -3.644 0.605 -2.049 1.00 80.62 88 LEU A C 1
ATOM 695 O O . LEU A 1 88 ? -3.214 0.447 -3.189 1.00 80.62 88 LEU A O 1
ATOM 699 N N . SER A 1 89 ? -3.449 1.731 -1.355 1.00 79.00 89 SER A N 1
ATOM 700 C CA . SER A 1 89 ? -2.693 2.868 -1.900 1.00 79.00 89 SER A CA 1
ATOM 701 C C . SER A 1 89 ? -1.289 2.429 -2.338 1.00 79.00 89 SER A C 1
ATOM 703 O O . SER A 1 89 ? -0.901 2.643 -3.485 1.00 79.00 89 SER A O 1
ATOM 705 N N . LEU A 1 90 ? -0.574 1.690 -1.482 1.00 80.06 90 LEU A N 1
ATOM 706 C CA . LEU A 1 90 ? 0.748 1.136 -1.801 1.00 80.06 90 LEU A CA 1
ATOM 707 C C . LEU A 1 90 ? 0.728 0.161 -2.986 1.00 80.06 90 LEU A C 1
ATOM 709 O O . LEU A 1 90 ? 1.627 0.189 -3.830 1.00 80.06 90 LEU A O 1
ATOM 713 N N . GLY A 1 91 ? -0.294 -0.689 -3.061 1.00 81.31 91 GLY A N 1
ATOM 714 C CA . GLY A 1 91 ? -0.418 -1.693 -4.111 1.00 81.31 91 GLY A CA 1
ATOM 715 C C . GLY A 1 91 ? -0.722 -1.116 -5.491 1.00 81.31 91 GLY A C 1
ATOM 716 O O . GLY A 1 91 ? -0.297 -1.675 -6.500 1.00 81.31 91 GLY A O 1
ATOM 717 N N . VAL A 1 92 ? -1.417 0.020 -5.546 1.00 79.62 92 VAL A N 1
ATOM 718 C CA . VAL A 1 92 ? -1.913 0.611 -6.795 1.00 79.62 92 VAL A CA 1
ATOM 719 C C . VAL A 1 92 ? -0.908 1.588 -7.435 1.00 79.62 92 VAL A C 1
ATOM 721 O O . VAL A 1 92 ? -0.886 1.719 -8.658 1.00 79.62 92 VAL A O 1
ATOM 724 N N . ILE A 1 93 ? -0.020 2.216 -6.654 1.00 81.69 93 ILE A N 1
ATOM 725 C CA . ILE A 1 93 ? 0.960 3.214 -7.144 1.00 81.69 93 ILE A CA 1
ATOM 726 C C . ILE A 1 93 ? 1.875 2.658 -8.235 1.00 81.69 93 ILE A C 1
ATOM 728 O O . ILE A 1 93 ? 2.017 3.254 -9.300 1.00 81.69 93 ILE A O 1
ATOM 732 N N . TYR A 1 94 ? 2.502 1.510 -7.980 1.00 79.44 94 TYR A N 1
ATOM 733 C CA . TYR A 1 94 ? 3.438 0.905 -8.925 1.00 79.44 94 TYR A CA 1
ATOM 734 C C . TYR A 1 94 ? 2.783 0.496 -10.246 1.00 79.44 94 TYR A C 1
ATOM 736 O O . TYR A 1 94 ? 3.297 0.902 -11.288 1.00 79.44 94 TYR A O 1
ATOM 744 N N . PRO A 1 95 ? 1.666 -0.260 -10.259 1.00 79.12 95 PRO A N 1
ATOM 745 C CA . PRO A 1 95 ? 0.990 -0.578 -11.503 1.00 79.12 95 PRO A CA 1
ATOM 746 C C . PRO A 1 95 ? 0.524 0.679 -12.234 1.00 79.12 95 PRO A C 1
ATOM 748 O O . PRO A 1 95 ? 0.750 0.738 -13.432 1.00 79.12 95 PRO A O 1
ATOM 751 N N . ILE A 1 96 ? -0.019 1.707 -11.567 1.00 77.62 96 ILE A N 1
ATOM 752 C CA . ILE A 1 96 ? -0.399 2.962 -12.247 1.00 77.62 96 ILE A CA 1
ATOM 753 C C . ILE A 1 96 ? 0.815 3.633 -12.898 1.00 77.62 96 ILE A C 1
ATOM 755 O O . ILE A 1 96 ? 0.769 3.940 -14.088 1.00 77.62 96 ILE A O 1
ATOM 759 N N . ASN A 1 97 ? 1.916 3.803 -12.164 1.00 77.56 97 ASN A N 1
ATOM 760 C CA . ASN A 1 97 ? 3.107 4.484 -12.679 1.00 77.56 97 ASN A CA 1
ATOM 761 C C . ASN A 1 97 ? 3.805 3.716 -13.817 1.00 77.56 97 ASN A C 1
ATOM 763 O O . ASN A 1 97 ? 4.566 4.315 -14.571 1.00 77.56 97 ASN A O 1
ATOM 767 N N . ILE A 1 98 ? 3.551 2.409 -13.957 1.00 78.56 98 ILE A N 1
ATOM 768 C CA . ILE A 1 98 ? 4.047 1.580 -15.068 1.00 78.56 98 ILE A CA 1
ATOM 769 C C . ILE A 1 98 ? 3.051 1.562 -16.232 1.00 78.56 98 ILE A C 1
ATOM 771 O O . ILE A 1 98 ? 3.446 1.698 -17.387 1.00 78.56 98 ILE A O 1
ATOM 775 N N . LEU A 1 99 ? 1.764 1.371 -15.943 1.00 78.06 99 LEU A N 1
ATOM 776 C CA . LEU A 1 99 ? 0.719 1.219 -16.953 1.00 78.06 99 LEU A CA 1
ATOM 777 C C . LEU A 1 99 ? 0.460 2.540 -17.681 1.00 78.06 99 LEU A C 1
ATOM 779 O O . LEU A 1 99 ? 0.192 2.523 -18.875 1.00 78.06 99 LEU A O 1
ATOM 783 N N . TRP A 1 100 ? 0.573 3.672 -16.982 1.00 76.00 100 TRP A N 1
ATOM 784 C CA . TRP A 1 100 ? 0.353 5.005 -17.541 1.00 76.00 100 TRP A CA 1
ATOM 785 C C . TRP A 1 100 ? 1.266 5.336 -18.736 1.00 76.00 100 TRP A C 1
ATOM 787 O O . TRP A 1 100 ? 0.739 5.592 -19.820 1.00 76.00 100 TRP A O 1
ATOM 797 N N . PRO A 1 101 ? 2.609 5.281 -18.620 1.00 74.88 101 PRO A N 1
ATOM 798 C CA . PRO A 1 101 ? 3.482 5.520 -19.768 1.00 74.88 101 PRO A CA 1
ATOM 799 C C . PRO A 1 101 ? 3.278 4.486 -20.881 1.00 74.88 101 PRO A C 1
ATOM 801 O O . PRO A 1 101 ? 3.315 4.847 -22.052 1.00 74.88 101 PRO A O 1
ATOM 804 N N . LEU A 1 102 ? 2.984 3.229 -20.533 1.00 75.19 102 LEU A N 1
ATOM 805 C CA . LEU A 1 102 ? 2.750 2.158 -21.504 1.00 75.19 102 LEU A CA 1
ATOM 806 C C . LEU A 1 102 ? 1.456 2.379 -22.309 1.00 75.19 102 LEU A C 1
ATOM 808 O O . LEU A 1 102 ? 1.414 2.112 -23.507 1.00 75.19 102 LEU A O 1
ATOM 812 N N . LEU A 1 103 ? 0.417 2.927 -21.669 1.00 73.81 103 LEU A N 1
ATOM 813 C CA . LEU A 1 103 ? -0.826 3.348 -22.319 1.00 73.81 103 LEU A CA 1
ATOM 814 C C . LEU A 1 103 ? -0.577 4.517 -23.284 1.00 73.81 103 LEU A C 1
ATOM 816 O O . LEU A 1 103 ? -1.082 4.512 -24.405 1.00 73.81 103 LEU A O 1
ATOM 820 N N . LEU A 1 104 ? 0.234 5.494 -22.866 1.00 69.81 104 LEU A N 1
ATOM 821 C CA . LEU A 1 104 ? 0.615 6.639 -23.698 1.00 69.81 104 LEU A CA 1
ATOM 822 C C . LEU A 1 104 ? 1.513 6.238 -24.880 1.00 69.81 104 LEU A C 1
ATOM 824 O O . LEU A 1 104 ? 1.479 6.897 -25.916 1.00 69.81 104 LEU A O 1
ATOM 828 N N . GLU A 1 105 ? 2.327 5.190 -24.751 1.00 70.94 105 GLU A N 1
ATOM 829 C CA . GLU A 1 105 ? 3.129 4.636 -25.852 1.00 70.94 105 GLU A CA 1
ATOM 830 C C . GLU A 1 105 ? 2.301 3.787 -26.823 1.00 70.94 105 GLU A C 1
ATOM 832 O O . GLU A 1 105 ? 2.538 3.841 -28.029 1.00 70.94 105 GLU A O 1
ATOM 837 N N . ALA A 1 106 ? 1.307 3.044 -26.328 1.00 71.88 106 ALA A N 1
ATOM 838 C CA . ALA A 1 106 ? 0.418 2.231 -27.159 1.00 71.88 106 ALA A CA 1
ATOM 839 C C . ALA A 1 106 ? -0.522 3.065 -28.052 1.00 71.88 106 ALA A C 1
ATOM 841 O O . ALA A 1 106 ? -1.076 2.536 -29.016 1.00 71.88 106 ALA A O 1
ATOM 842 N N . ILE A 1 107 ? -0.704 4.356 -27.751 1.00 63.66 107 ILE A N 1
ATOM 843 C CA . ILE A 1 107 ? -1.598 5.261 -28.482 1.00 63.66 107 ILE A CA 1
ATOM 844 C C . ILE A 1 107 ? -0.771 6.405 -29.096 1.00 63.66 107 ILE A C 1
ATOM 846 O O . ILE A 1 107 ? -0.571 7.440 -28.456 1.00 63.66 107 ILE A O 1
ATOM 850 N N . PRO A 1 108 ? -0.288 6.253 -30.343 1.00 57.34 108 PRO A N 1
ATOM 851 C CA . PRO A 1 108 ? 0.610 7.224 -30.969 1.00 57.34 108 PRO A CA 1
ATOM 852 C C . PRO A 1 108 ? -0.020 8.601 -31.275 1.00 57.34 108 PRO A C 1
ATOM 854 O O . PRO A 1 108 ? 0.732 9.553 -31.456 1.00 57.34 108 PRO A O 1
ATOM 857 N N . ASP A 1 109 ? -1.354 8.745 -31.270 1.00 51.19 109 ASP A N 1
ATOM 858 C CA . ASP A 1 109 ? -2.053 9.914 -31.852 1.00 51.19 109 ASP A CA 1
ATOM 859 C C . ASP A 1 109 ? -2.884 10.769 -30.857 1.00 51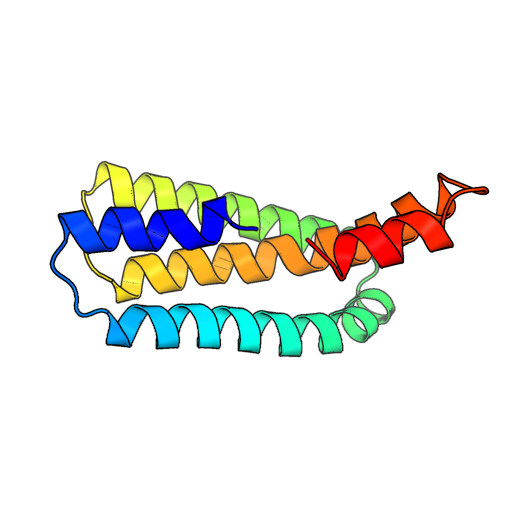.19 109 ASP A C 1
ATOM 861 O O . ASP A 1 109 ? -3.495 11.758 -31.244 1.00 51.19 109 ASP A O 1
ATOM 865 N N . GLY A 1 110 ? -2.926 10.423 -29.558 1.00 52.41 110 GLY A N 1
ATOM 866 C CA . GLY A 1 110 ? -3.890 11.010 -28.599 1.00 52.41 110 GLY A CA 1
ATOM 867 C C . GLY A 1 110 ? -3.320 11.629 -27.316 1.00 52.41 110 GLY A C 1
ATOM 868 O O . GLY A 1 110 ? -4.096 12.028 -26.447 1.00 52.41 110 GLY A O 1
ATOM 869 N N . LYS A 1 111 ? -1.988 11.703 -27.163 1.00 52.78 111 LYS A N 1
ATOM 870 C CA . LYS A 1 111 ? -1.318 12.054 -25.888 1.00 52.78 111 LYS A CA 1
ATOM 871 C C . LYS A 1 111 ? -1.838 13.343 -25.231 1.00 52.78 111 LYS A C 1
ATOM 873 O O . LYS A 1 111 ? -2.013 13.371 -24.021 1.00 52.78 111 LYS A O 1
ATOM 878 N N . ALA A 1 112 ? -2.145 14.381 -26.012 1.00 54.50 112 ALA A N 1
ATOM 879 C CA . ALA A 1 112 ? -2.588 15.674 -25.480 1.00 54.50 112 ALA A CA 1
ATOM 880 C C . ALA A 1 112 ? -4.062 15.700 -25.022 1.00 54.50 112 ALA A C 1
ATOM 882 O O . ALA A 1 112 ? -4.420 16.463 -24.126 1.00 54.50 112 ALA A O 1
ATOM 883 N N . SER A 1 113 ? -4.932 14.878 -25.618 1.00 52.41 113 SER A N 1
ATOM 884 C CA . SER A 1 113 ? -6.375 14.918 -25.340 1.00 52.41 113 SER A CA 1
ATOM 885 C C . SER A 1 113 ? -6.745 14.264 -24.008 1.00 52.41 113 SER A C 1
ATOM 887 O O . SER A 1 113 ? -7.714 14.681 -23.377 1.00 52.41 113 SER A O 1
AT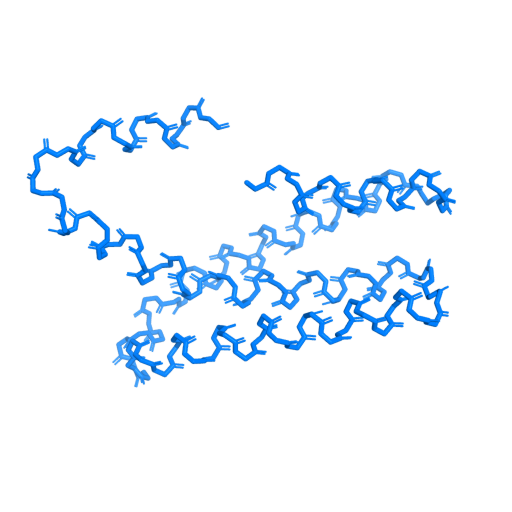OM 889 N N . TYR A 1 114 ? -5.969 13.276 -23.554 1.00 53.59 114 TYR A N 1
ATOM 890 C CA . TYR A 1 114 ? -6.262 12.546 -22.316 1.00 53.59 114 TYR A CA 1
ATOM 891 C C . TYR A 1 114 ? -5.602 13.142 -21.072 1.00 53.59 114 TYR A C 1
ATOM 893 O O . TYR A 1 114 ? -6.228 13.093 -20.015 1.00 53.59 114 TYR A O 1
ATOM 901 N N . ASP A 1 115 ? -4.430 13.784 -21.183 1.00 52.47 115 ASP A N 1
ATOM 902 C CA . ASP A 1 115 ? -3.907 14.619 -20.086 1.00 52.47 115 ASP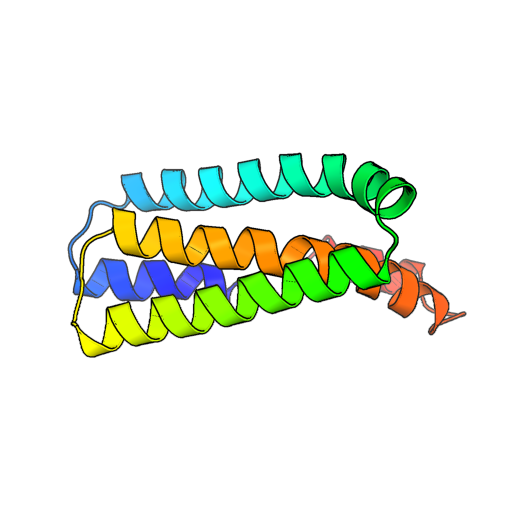 A CA 1
ATOM 903 C C . ASP A 1 115 ? -4.938 15.700 -19.716 1.00 52.47 115 ASP A C 1
ATOM 905 O O . ASP A 1 115 ? -5.253 15.899 -18.547 1.00 52.47 115 ASP A O 1
ATOM 909 N N . CYS A 1 116 ? -5.579 16.316 -20.715 1.00 45.97 116 CYS A N 1
ATOM 910 C CA . CYS A 1 116 ? -6.639 17.297 -20.485 1.00 45.97 116 CYS A CA 1
ATOM 911 C C . CYS A 1 116 ? -7.872 16.694 -19.779 1.00 45.97 116 CYS A C 1
ATOM 913 O O . CYS A 1 116 ? -8.431 17.319 -18.884 1.00 45.97 116 CYS A O 1
ATOM 915 N N . TYR A 1 117 ? -8.273 15.463 -20.121 1.00 47.78 117 TYR A N 1
ATOM 916 C CA . TYR A 1 117 ? -9.440 14.802 -19.517 1.00 47.78 117 TYR A CA 1
ATOM 917 C C . TYR A 1 117 ? -9.183 14.285 -18.090 1.00 47.78 117 TYR A C 1
ATOM 919 O O . TYR A 1 117 ? -10.109 14.232 -17.287 1.00 47.78 117 TYR A O 1
ATOM 927 N N . PHE A 1 118 ? -7.941 13.917 -17.759 1.00 48.47 118 PHE A N 1
ATOM 928 C CA . PHE A 1 118 ? -7.562 13.423 -16.428 1.00 48.47 118 PHE A CA 1
ATOM 929 C C . PHE A 1 118 ? -7.298 14.557 -15.423 1.00 48.47 118 PHE A C 1
ATOM 931 O O . PHE A 1 118 ? -7.507 14.376 -14.229 1.00 48.47 118 PHE A O 1
ATOM 938 N N . TYR A 1 119 ? -6.879 15.739 -15.888 1.00 46.56 119 TYR A N 1
ATOM 939 C CA . TYR A 1 119 ? -6.749 16.932 -15.039 1.00 46.56 119 TYR A CA 1
ATOM 940 C C . TYR A 1 119 ? -8.094 17.617 -14.727 1.00 46.56 119 TYR A C 1
ATOM 942 O O . TYR A 1 119 ? -8.160 18.409 -13.789 1.00 46.56 119 TYR A O 1
ATOM 950 N N . PHE A 1 120 ? -9.151 17.332 -15.497 1.00 37.94 120 PHE A N 1
ATOM 951 C CA . PHE A 1 120 ? -10.468 17.975 -15.375 1.00 37.94 120 PHE A CA 1
ATOM 952 C C . PHE A 1 120 ? -11.608 17.053 -14.894 1.00 37.94 120 PHE A C 1
ATOM 954 O O . PHE A 1 120 ? -12.754 17.507 -14.860 1.00 37.94 120 PHE A O 1
ATOM 961 N N . GLY A 1 121 ? -11.330 15.797 -14.517 1.00 35.78 121 GLY A N 1
ATOM 962 C CA . GLY A 1 121 ? -12.326 14.829 -14.022 1.00 35.78 121 GLY A CA 1
ATOM 963 C C . GLY A 1 121 ? -12.015 14.293 -12.633 1.00 35.78 121 GLY A C 1
ATOM 964 O O . GLY A 1 121 ? -12.957 14.219 -11.813 1.00 35.78 121 GLY A O 1
#

InterPro domains:
  IPR036259 MFS transporter superfamily [SSF103473] (2-111)